Protein AF-A0A832U112-F1 (afdb_monomer)

Secondary structure (DSSP, 8-state):
-TT-HHHHHH-TTEEEEEEEEEEEETTEEEEEEEEEE-GGG--SHHHHHHHHHHHHHHHHHHH-STTEEEEE-TT--TTT-

Solvent-accessible surface area (backbone atoms only — not comparable to full-atom values): 4888 Å² total; per-residue (Å²): 111,80,83,32,73,73,46,33,71,77,41,64,33,59,36,89,56,67,49,79,46,78,50,72,60,93,74,47,30,40,37,41,33,44,64,44,67,37,64,96,67,41,94,46,72,67,52,47,51,53,50,52,51,52,53,50,50,52,47,32,75,73,73,49,54,88,55,41,48,78,43,67,51,84,84,68,50,80,92,81,105

Nearest PDB structures (foldseek):
  7p8m-assembly1_A  TM=9.095E-01  e=1.716E-06  Methanocaldococcus jannaschii DSM 2661
  4hpv-assembly1_B-2  TM=9.395E-01  e=7.024E-06  Saccharolobus solfataricus P2
  4k0b-assembly1_B-2  TM=8.941E-01  e=3.590E-06  Saccharolobus solfataricus P2
  7p82-assembly1_C  TM=8.304E-01  e=1.835E-06  Methanocaldococcus jannaschii DSM 2661
  4ws9-assembly3_I  TM=9.356E-01  e=1.798E-05  Saccharolobus solfataricus P2

Mean predicted aligned error: 3.67 Å

Foldseek 3Di:
DLQDPVNCVVVVQFDNDKDWDWDDDPLAIEIEMETHTDCVRAPDLVSVVVSQVVVLVVCCVVPNDVRYHYHYPPVDDSVVD

Sequence (81 aa):
FLNSDKLNKQYPAIGRDIKVMGARIRDNTTITIALATVDKYVENIKEYITFKEQITEMLKDKFGSCDIDYYVNTADDVERG

Structure (mmCIF, N/CA/C/O backbone):
data_AF-A0A832U112-F1
#
_entry.id   AF-A0A832U112-F1
#
loop_
_atom_site.group_PDB
_atom_site.id
_atom_site.type_symbol
_atom_site.label_atom_id
_atom_site.label_alt_id
_atom_site.label_comp_id
_atom_site.label_asym_id
_atom_site.label_entity_id
_atom_site.label_seq_id
_atom_site.pdbx_PDB_ins_code
_ato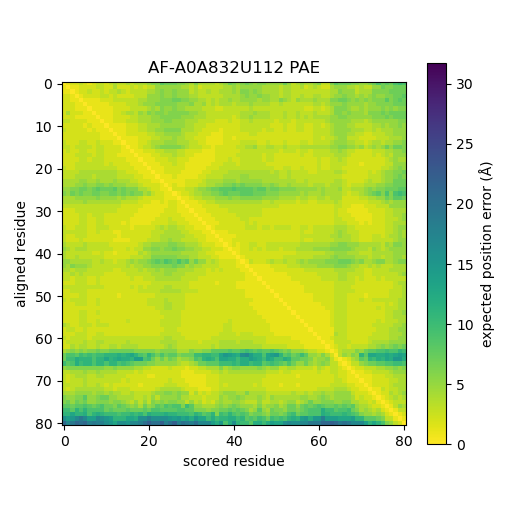m_site.Cartn_x
_atom_site.Cartn_y
_atom_site.Cartn_z
_atom_site.occupancy
_atom_site.B_iso_or_equiv
_atom_site.auth_seq_id
_atom_site.auth_comp_id
_atom_site.auth_asym_id
_atom_site.auth_atom_id
_atom_site.pdbx_PDB_model_num
ATOM 1 N N . PHE A 1 1 ? -4.052 11.046 0.144 1.00 90.44 1 PHE A N 1
ATOM 2 C CA . PHE A 1 1 ? -2.725 10.579 0.598 1.00 90.44 1 PHE A CA 1
ATOM 3 C C . PHE A 1 1 ? -2.027 9.784 -0.498 1.00 90.44 1 PHE A C 1
ATOM 5 O O . PHE A 1 1 ? -1.046 10.293 -1.027 1.00 90.44 1 PHE A O 1
ATOM 12 N 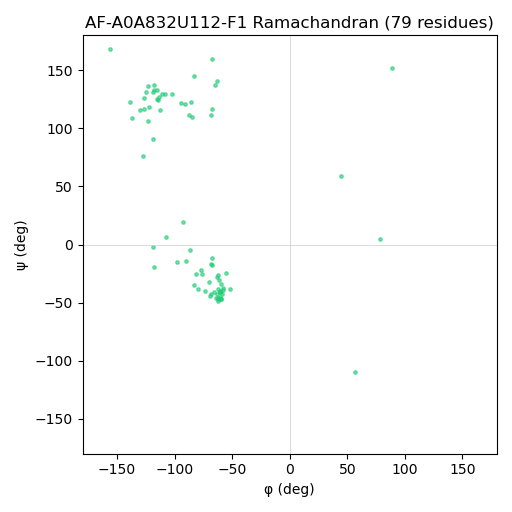N . LEU A 1 2 ? -2.575 8.626 -0.899 1.00 88.69 2 LEU A N 1
ATOM 13 C CA . LEU A 1 2 ? -1.953 7.751 -1.902 1.00 88.69 2 LEU A CA 1
ATOM 14 C C . LEU A 1 2 ? -1.705 8.427 -3.259 1.00 88.69 2 LEU A C 1
ATOM 16 O O . LEU A 1 2 ? -0.651 8.234 -3.831 1.00 88.69 2 LEU A O 1
ATOM 20 N N . ASN A 1 3 ? -2.610 9.299 -3.718 1.00 90.12 3 ASN A N 1
ATOM 21 C CA . ASN A 1 3 ? -2.461 9.998 -5.004 1.00 90.12 3 ASN A CA 1
ATOM 22 C C . ASN A 1 3 ? -1.768 11.378 -4.911 1.00 90.12 3 ASN A C 1
ATOM 24 O O . ASN A 1 3 ? -1.967 12.242 -5.766 1.00 90.12 3 ASN A O 1
ATOM 28 N N . SER A 1 4 ? -1.035 11.644 -3.824 1.00 91.50 4 SER A N 1
ATOM 29 C CA . SER A 1 4 ? -0.356 12.935 -3.637 1.00 91.50 4 SER A CA 1
ATOM 30 C C . SER A 1 4 ? 0.985 12.972 -4.365 1.00 91.50 4 SER A C 1
ATOM 32 O O . SER A 1 4 ? 1.717 11.987 -4.366 1.00 91.50 4 SER A O 1
ATOM 34 N N . ASP A 1 5 ? 1.362 14.132 -4.907 1.00 89.88 5 ASP A N 1
ATOM 35 C CA . ASP A 1 5 ? 2.620 14.279 -5.657 1.00 89.88 5 ASP A CA 1
ATOM 36 C C . ASP A 1 5 ? 3.855 13.939 -4.818 1.00 89.88 5 ASP A C 1
ATOM 38 O O . ASP A 1 5 ? 4.837 13.402 -5.326 1.00 89.88 5 ASP A O 1
ATOM 42 N N . LYS A 1 6 ? 3.810 14.229 -3.513 1.00 92.06 6 LYS A N 1
ATOM 43 C CA . LYS A 1 6 ? 4.883 13.868 -2.582 1.00 92.06 6 LYS A CA 1
ATOM 44 C C . LYS A 1 6 ? 5.055 12.352 -2.501 1.00 92.06 6 LYS A C 1
ATOM 46 O O . LYS A 1 6 ? 6.187 11.881 -2.548 1.00 92.06 6 LYS A O 1
ATOM 51 N N . LEU A 1 7 ? 3.953 11.613 -2.371 1.00 90.38 7 LEU A N 1
ATOM 52 C CA . LEU A 1 7 ? 4.011 10.166 -2.218 1.00 90.38 7 LEU A CA 1
ATOM 53 C C . LEU A 1 7 ? 4.366 9.484 -3.537 1.00 90.38 7 LEU A C 1
ATOM 55 O O . LEU A 1 7 ? 5.227 8.618 -3.535 1.00 90.38 7 LEU A O 1
ATOM 59 N N . ASN A 1 8 ? 3.822 9.945 -4.663 1.00 87.62 8 ASN A N 1
ATOM 60 C CA . ASN A 1 8 ? 4.152 9.397 -5.981 1.00 87.62 8 ASN A CA 1
ATOM 61 C C . ASN A 1 8 ? 5.633 9.599 -6.347 1.00 87.62 8 ASN A C 1
ATOM 63 O O . ASN A 1 8 ? 6.201 8.790 -7.070 1.00 87.62 8 ASN A O 1
ATOM 67 N N . LYS A 1 9 ? 6.295 10.647 -5.833 1.00 90.12 9 LYS A N 1
ATOM 68 C CA . LYS A 1 9 ? 7.754 10.812 -5.984 1.00 90.12 9 LYS A CA 1
ATOM 69 C C . LYS A 1 9 ? 8.561 9.799 -5.170 1.00 90.12 9 LYS A C 1
ATOM 71 O O . LYS A 1 9 ? 9.658 9.447 -5.581 1.00 90.12 9 LYS A O 1
ATOM 76 N N . GLN A 1 10 ? 8.048 9.378 -4.014 1.00 90.94 10 GLN A N 1
ATOM 77 C CA . GLN A 1 10 ? 8.694 8.380 -3.155 1.00 90.94 10 GLN A CA 1
ATOM 78 C C . GLN A 1 10 ? 8.380 6.947 -3.607 1.00 90.94 10 GLN A C 1
ATOM 80 O O . GLN A 1 10 ? 9.245 6.084 -3.533 1.00 90.94 10 GLN A O 1
ATOM 85 N N . TYR A 1 11 ? 7.167 6.723 -4.112 1.00 92.31 11 TYR A N 1
ATOM 86 C CA . TYR A 1 11 ? 6.635 5.441 -4.562 1.00 92.31 11 TYR A CA 1
ATOM 87 C C . TYR A 1 11 ? 6.098 5.590 -5.994 1.00 92.31 11 TYR A C 1
ATOM 89 O O . TYR A 1 11 ? 4.885 5.685 -6.195 1.00 92.31 11 TYR A O 1
ATOM 97 N N . PRO A 1 12 ? 6.984 5.635 -7.005 1.00 93.12 12 PRO A N 1
ATOM 98 C CA . PRO A 1 12 ? 6.588 5.875 -8.395 1.00 93.12 12 PRO A CA 1
ATOM 99 C C . PRO A 1 12 ? 5.766 4.728 -8.998 1.00 93.12 12 PRO A C 1
ATOM 101 O O . PRO A 1 12 ? 5.061 4.934 -9.983 1.00 93.12 12 PRO A O 1
ATOM 104 N N . ALA A 1 13 ? 5.809 3.544 -8.380 1.00 94.50 13 ALA A N 1
ATOM 105 C CA . ALA A 1 13 ? 4.974 2.404 -8.736 1.00 94.50 13 ALA A CA 1
ATOM 106 C C . ALA A 1 13 ? 3.478 2.618 -8.424 1.00 94.50 13 ALA A C 1
ATOM 108 O O . ALA A 1 13 ? 2.651 1.905 -8.986 1.00 94.50 13 ALA A O 1
ATOM 109 N N . ILE A 1 14 ? 3.102 3.599 -7.584 1.00 94.62 14 ILE A N 1
ATOM 110 C CA . ILE A 1 14 ? 1.691 3.930 -7.326 1.00 94.62 14 ILE A CA 1
ATOM 111 C C . ILE A 1 14 ? 1.061 4.530 -8.589 1.00 94.62 14 ILE A C 1
ATOM 113 O O . ILE A 1 14 ? 1.355 5.661 -8.987 1.00 94.62 14 ILE A O 1
ATOM 117 N N . GLY A 1 15 ? 0.144 3.781 -9.196 1.00 93.31 15 GLY A N 1
ATOM 118 C CA . GLY A 1 15 ? -0.691 4.255 -10.288 1.00 93.31 15 GLY A CA 1
ATOM 119 C C . GLY A 1 15 ? -1.679 5.330 -9.836 1.00 93.31 15 GLY A C 1
ATOM 120 O O . GLY A 1 15 ? -2.012 5.479 -8.662 1.00 93.31 15 GLY A O 1
ATOM 121 N N . ARG A 1 16 ? -2.167 6.111 -10.803 1.00 91.00 16 ARG A N 1
ATOM 122 C CA . ARG A 1 16 ? -3.134 7.189 -10.541 1.00 91.00 16 ARG A CA 1
ATOM 123 C C . ARG A 1 16 ? -4.555 6.671 -10.316 1.00 91.00 16 ARG A C 1
ATOM 125 O O . ARG A 1 16 ? -5.349 7.397 -9.718 1.00 91.00 16 ARG A O 1
ATOM 132 N N . ASP A 1 17 ? -4.854 5.464 -10.800 1.00 94.12 17 ASP A N 1
ATOM 133 C CA . ASP A 1 17 ? -6.134 4.789 -10.590 1.00 94.12 17 ASP A CA 1
ATOM 134 C C . ASP A 1 17 ? -6.121 4.047 -9.250 1.00 94.12 17 ASP A C 1
ATOM 136 O O . ASP A 1 17 ? -5.380 3.081 -9.047 1.00 94.12 17 ASP A O 1
ATOM 140 N N . ILE A 1 18 ? -6.901 4.579 -8.311 1.00 94.75 18 ILE A N 1
ATOM 141 C CA . ILE A 1 18 ? -6.990 4.096 -6.939 1.00 94.75 18 ILE A CA 1
ATOM 142 C C . ILE A 1 18 ? -8.456 4.133 -6.527 1.00 94.75 18 ILE A C 1
ATOM 144 O O . ILE A 1 18 ? -9.081 5.197 -6.495 1.00 94.75 18 ILE A O 1
ATOM 148 N N . LYS A 1 19 ? -8.984 2.981 -6.124 1.00 95.12 19 LYS A N 1
ATOM 149 C CA . LYS A 1 19 ? -10.318 2.840 -5.546 1.00 95.12 19 LYS A CA 1
ATOM 150 C C . LYS A 1 19 ? -10.188 2.385 -4.102 1.00 95.12 19 LYS A C 1
ATOM 152 O O . LYS A 1 19 ? -9.592 1.352 -3.821 1.00 95.12 19 LYS A O 1
ATOM 157 N N . VAL A 1 20 ? -10.789 3.143 -3.191 1.00 95.44 20 VAL A N 1
ATOM 158 C CA . VAL A 1 20 ? -10.821 2.824 -1.761 1.00 95.44 20 VAL A CA 1
ATOM 159 C C . VAL A 1 20 ? -12.258 2.520 -1.364 1.00 95.44 20 VAL A C 1
ATOM 161 O O . VAL A 1 20 ? -13.159 3.314 -1.625 1.00 95.44 20 VAL A O 1
ATOM 164 N N . MET A 1 21 ? -12.470 1.369 -0.740 1.00 95.94 21 MET A N 1
ATOM 165 C CA . MET A 1 21 ? -13.731 0.969 -0.131 1.00 95.94 21 MET A CA 1
ATOM 166 C C . MET A 1 21 ? -13.520 0.844 1.375 1.00 95.94 21 MET A C 1
ATOM 168 O O . MET A 1 21 ? -12.552 0.229 1.809 1.00 95.94 21 MET A O 1
ATOM 172 N N . GLY A 1 22 ? -14.429 1.411 2.163 1.00 95.12 22 GLY A N 1
ATOM 173 C CA . GLY A 1 22 ? -14.476 1.203 3.604 1.00 95.12 22 GLY A CA 1
ATOM 174 C C . GLY A 1 22 ? -15.796 0.563 4.005 1.00 95.12 22 GLY A C 1
ATOM 175 O O . GLY A 1 22 ? -16.856 1.039 3.600 1.00 95.12 22 GLY A O 1
ATOM 176 N N . ALA A 1 23 ? -15.731 -0.493 4.806 1.00 94.69 23 ALA A N 1
ATOM 177 C CA . ALA A 1 23 ? -16.878 -1.121 5.444 1.00 94.69 23 ALA A CA 1
ATOM 178 C C . ALA A 1 23 ? -16.652 -1.134 6.955 1.00 94.69 23 ALA A C 1
ATOM 180 O O . ALA A 1 23 ? -15.561 -1.446 7.418 1.00 94.69 23 ALA A O 1
ATOM 181 N N . ARG A 1 24 ? -17.675 -0.794 7.739 1.00 94.69 24 ARG A N 1
ATOM 182 C CA . ARG A 1 24 ? -17.604 -0.838 9.201 1.00 94.69 24 ARG A CA 1
ATOM 183 C C . ARG A 1 24 ? -18.760 -1.656 9.746 1.00 94.69 24 ARG A C 1
ATOM 185 O O . ARG A 1 24 ? -19.916 -1.363 9.449 1.00 94.69 24 ARG A O 1
ATOM 192 N N . ILE A 1 25 ? -18.445 -2.651 10.568 1.00 93.06 25 ILE A N 1
ATOM 193 C CA . ILE A 1 25 ? -19.423 -3.474 11.277 1.00 93.06 25 ILE A CA 1
ATOM 194 C C . ILE A 1 25 ? -19.116 -3.367 12.767 1.00 93.06 25 ILE A C 1
ATOM 196 O O . ILE A 1 25 ? -18.157 -3.957 13.259 1.00 93.06 25 ILE A O 1
ATOM 200 N N . ARG A 1 26 ? -19.961 -2.618 13.488 1.00 92.31 26 ARG A N 1
ATOM 201 C CA . ARG A 1 26 ? -19.747 -2.254 14.899 1.00 92.31 26 ARG A CA 1
ATOM 202 C C . ARG A 1 26 ? -18.405 -1.534 15.076 1.00 92.31 26 ARG A C 1
ATOM 204 O O . ARG A 1 26 ? -18.272 -0.401 14.607 1.00 92.31 26 ARG A O 1
ATOM 211 N N . ASP A 1 27 ? -17.442 -2.194 15.707 1.00 89.62 27 ASP A N 1
ATOM 212 C CA . ASP A 1 27 ? -16.119 -1.656 16.016 1.00 89.62 27 ASP A CA 1
ATOM 213 C C . ASP A 1 27 ? -15.064 -2.082 14.992 1.00 89.62 27 ASP A C 1
ATOM 215 O O . ASP A 1 27 ? -14.040 -1.422 14.870 1.00 89.62 27 ASP A O 1
ATOM 219 N N . ASN A 1 28 ? -15.356 -3.088 14.162 1.00 89.94 28 ASN A N 1
ATOM 220 C CA . ASN A 1 28 ? -14.425 -3.568 13.149 1.00 89.94 28 ASN A CA 1
ATOM 221 C C . ASN A 1 28 ? -14.565 -2.739 11.873 1.00 89.94 28 ASN A C 1
ATOM 223 O O . ASN A 1 28 ? -15.651 -2.662 11.283 1.00 89.94 28 ASN A O 1
ATOM 227 N N . THR A 1 29 ? -13.463 -2.139 11.432 1.00 94.44 29 THR A N 1
ATOM 228 C CA . THR A 1 29 ? -13.390 -1.396 10.173 1.00 94.44 29 THR A CA 1
ATOM 229 C C . THR A 1 29 ? -12.515 -2.149 9.183 1.00 94.44 29 THR A C 1
ATOM 231 O O . THR A 1 29 ? -11.384 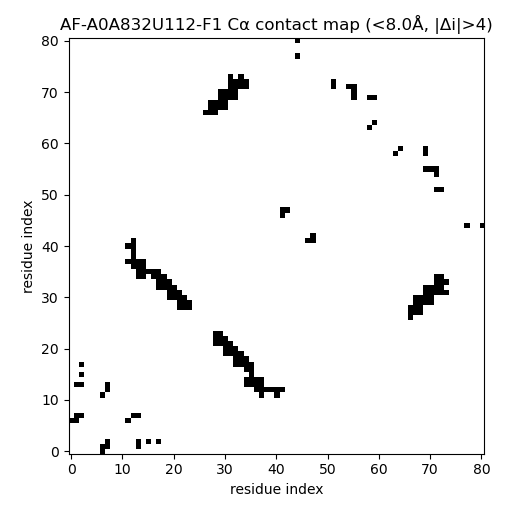-2.502 9.479 1.00 94.44 29 THR A O 1
ATOM 234 N N . THR A 1 30 ? -13.016 -2.357 7.974 1.00 94.88 30 THR A N 1
ATOM 235 C CA . THR A 1 30 ? -12.281 -2.962 6.869 1.00 94.88 30 THR A CA 1
ATOM 236 C C . THR A 1 30 ? -12.098 -1.933 5.769 1.00 94.88 30 THR A C 1
ATOM 238 O O . THR A 1 30 ? -13.071 -1.376 5.261 1.00 94.88 30 THR A O 1
ATOM 241 N N . ILE A 1 31 ? -10.851 -1.696 5.380 1.00 95.56 31 ILE A N 1
ATOM 242 C CA . ILE A 1 31 ? -10.478 -0.825 4.273 1.00 95.56 31 ILE A CA 1
ATOM 243 C C . ILE A 1 31 ? -9.879 -1.688 3.167 1.00 95.56 31 ILE A C 1
ATOM 245 O O . ILE A 1 31 ? -8.826 -2.295 3.334 1.00 95.56 31 ILE A O 1
ATOM 249 N N . THR A 1 32 ? -10.539 -1.732 2.015 1.00 95.56 32 THR A N 1
ATOM 250 C CA . THR A 1 32 ? -10.049 -2.423 0.819 1.00 95.56 32 THR A CA 1
ATOM 251 C C . THR A 1 32 ? -9.630 -1.405 -0.228 1.00 95.56 32 THR A C 1
ATOM 253 O O . THR A 1 32 ? -10.388 -0.497 -0.570 1.00 95.56 32 THR A O 1
ATOM 256 N N . ILE A 1 33 ? -8.424 -1.557 -0.756 1.00 95.81 33 ILE A N 1
ATOM 257 C CA . ILE A 1 33 ? -7.814 -0.636 -1.706 1.00 95.81 33 ILE A CA 1
ATOM 258 C C . ILE A 1 33 ? -7.468 -1.422 -2.962 1.00 95.81 33 ILE A C 1
ATOM 260 O O . ILE A 1 33 ? -6.671 -2.353 -2.918 1.00 95.81 33 ILE A O 1
ATOM 264 N N . ALA A 1 34 ? -8.070 -1.033 -4.080 1.00 95.44 34 ALA A N 1
ATOM 265 C CA . ALA A 1 34 ? -7.595 -1.420 -5.397 1.00 95.44 34 ALA A CA 1
ATOM 266 C C . ALA A 1 34 ? -6.686 -0.303 -5.912 1.00 95.44 34 ALA A C 1
ATOM 268 O O . ALA A 1 34 ? -7.099 0.857 -5.982 1.00 95.44 34 ALA A O 1
ATOM 269 N N . LEU A 1 35 ? -5.446 -0.649 -6.223 1.00 94.81 35 LEU A N 1
ATOM 270 C CA . LEU A 1 35 ? -4.390 0.266 -6.618 1.00 94.81 35 LEU A CA 1
ATOM 271 C C . LEU A 1 35 ? -3.744 -0.262 -7.894 1.00 94.81 35 LEU A C 1
ATOM 273 O O . LEU A 1 35 ? -3.125 -1.328 -7.893 1.00 94.81 35 LEU A O 1
ATOM 277 N N . ALA A 1 36 ? -3.883 0.497 -8.979 1.00 93.81 36 ALA A N 1
ATOM 278 C CA . ALA A 1 36 ? -3.121 0.235 -10.188 1.00 93.81 36 ALA A CA 1
ATOM 279 C C . ALA A 1 36 ? -1.627 0.409 -9.892 1.00 93.81 36 ALA A C 1
ATOM 281 O O . ALA A 1 36 ? -1.232 1.330 -9.175 1.00 93.81 36 ALA A O 1
ATOM 282 N N . THR A 1 37 ? -0.801 -0.464 -10.462 1.00 93.75 37 THR A N 1
ATOM 283 C CA . THR A 1 37 ? 0.654 -0.431 -10.273 1.00 93.75 37 THR A CA 1
ATOM 284 C C . THR A 1 37 ? 1.324 -0.184 -11.614 1.00 93.75 37 THR A C 1
ATOM 286 O O . THR A 1 37 ? 0.888 -0.716 -12.632 1.00 93.75 37 THR A O 1
ATOM 289 N N . VAL A 1 38 ? 2.340 0.675 -11.636 1.00 93.94 38 VAL A N 1
ATOM 290 C CA . VAL A 1 38 ? 3.048 1.042 -12.867 1.00 93.94 38 VAL A CA 1
ATOM 291 C C . VAL A 1 38 ? 4.183 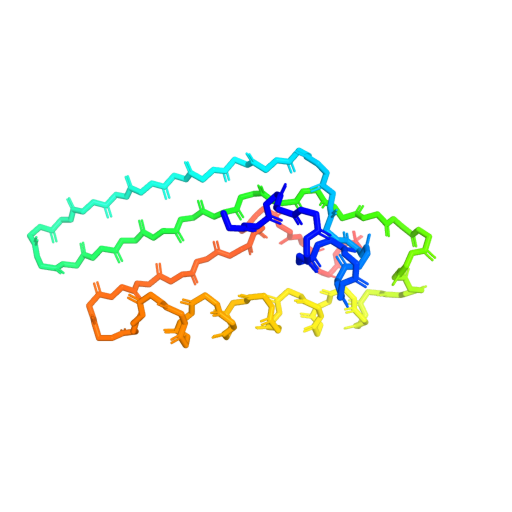0.046 -13.108 1.00 93.94 38 VAL A C 1
ATOM 293 O O . VAL A 1 38 ? 5.171 0.048 -12.373 1.00 93.94 38 VAL A O 1
ATOM 296 N N . ASP A 1 39 ? 4.041 -0.769 -14.153 1.00 92.38 39 ASP A N 1
ATOM 297 C CA . ASP A 1 39 ? 4.957 -1.857 -14.537 1.00 92.38 39 ASP A CA 1
ATOM 298 C C . ASP A 1 39 ? 6.429 -1.426 -14.647 1.00 92.38 39 ASP A C 1
ATOM 300 O O . ASP A 1 39 ? 7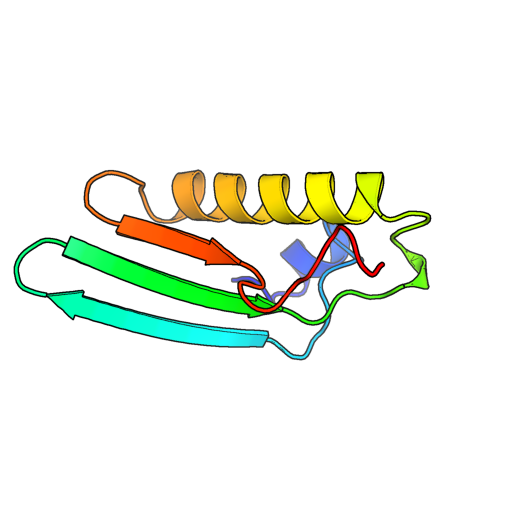.324 -2.125 -14.191 1.00 92.38 39 ASP A O 1
ATOM 304 N N . LYS A 1 40 ? 6.693 -0.222 -15.160 1.00 94.88 40 LYS A N 1
ATOM 305 C CA . LYS A 1 40 ? 8.039 0.341 -15.327 1.00 94.88 40 LYS A CA 1
ATOM 306 C C . LYS A 1 40 ? 8.856 0.388 -14.027 1.00 94.88 40 LYS A C 1
ATOM 308 O O . LYS A 1 40 ? 10.080 0.466 -14.093 1.00 94.88 40 LYS A O 1
ATOM 313 N N . TYR A 1 41 ? 8.198 0.419 -12.869 1.00 93.00 41 TYR A N 1
ATOM 314 C CA . TYR A 1 41 ? 8.844 0.543 -11.560 1.00 93.00 41 TYR A CA 1
ATOM 315 C C . TYR A 1 41 ? 8.814 -0.751 -10.738 1.00 93.00 41 TYR A C 1
ATOM 317 O O . TYR A 1 41 ? 9.186 -0.713 -9.567 1.00 93.00 41 TYR A O 1
ATOM 325 N N . VAL A 1 42 ? 8.353 -1.862 -11.320 1.00 92.50 42 VAL A N 1
ATOM 326 C CA . VAL A 1 42 ? 8.254 -3.168 -10.661 1.00 92.50 42 VAL A CA 1
ATOM 327 C C . VAL A 1 42 ? 8.737 -4.239 -11.635 1.00 92.50 42 VAL A C 1
ATOM 329 O O . VAL A 1 42 ? 8.067 -4.536 -12.619 1.00 92.50 42 VAL A O 1
ATOM 332 N N . GLU A 1 43 ? 9.904 -4.827 -11.380 1.00 91.38 43 GLU A N 1
ATOM 333 C CA . GLU A 1 43 ? 10.563 -5.709 -12.353 1.00 91.38 43 GLU A CA 1
ATOM 334 C C . GLU A 1 43 ? 9.997 -7.134 -12.350 1.00 91.38 43 GLU A C 1
ATOM 336 O O . GLU A 1 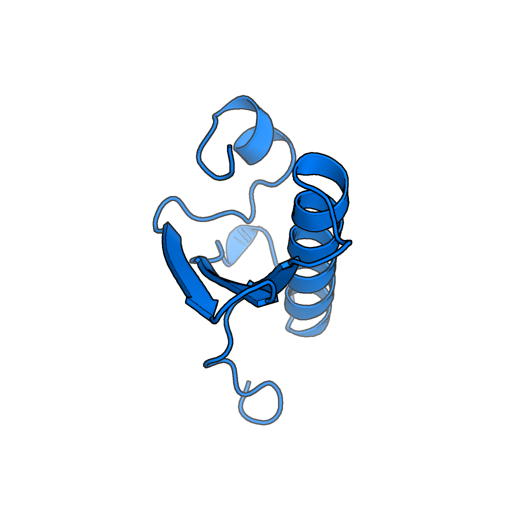43 ? 10.111 -7.863 -13.336 1.00 91.38 43 GLU A O 1
ATOM 341 N N . ASN A 1 44 ? 9.419 -7.568 -11.228 1.00 92.00 44 ASN A N 1
ATOM 342 C CA . ASN A 1 44 ? 8.950 -8.937 -11.049 1.00 92.00 44 ASN A CA 1
ATOM 343 C C . ASN A 1 44 ? 7.854 -9.052 -9.976 1.00 92.00 44 ASN A C 1
ATOM 345 O O . ASN A 1 44 ? 7.617 -8.145 -9.179 1.00 92.00 44 ASN A O 1
ATOM 349 N N . ILE A 1 45 ? 7.211 -10.221 -9.920 1.00 91.25 45 ILE A N 1
ATOM 350 C CA . ILE A 1 45 ? 6.113 -10.493 -8.984 1.00 91.25 45 ILE A CA 1
ATOM 351 C C . ILE A 1 45 ? 6.530 -10.392 -7.509 1.00 91.25 45 ILE A C 1
ATOM 353 O O . ILE A 1 45 ? 5.726 -10.002 -6.668 1.00 91.25 45 ILE A O 1
ATOM 357 N N . LYS A 1 46 ? 7.791 -10.697 -7.167 1.00 92.62 46 LYS A N 1
ATOM 358 C CA . LYS A 1 46 ? 8.263 -10.582 -5.779 1.00 92.62 46 LYS A CA 1
ATOM 359 C C . LYS A 1 46 ? 8.336 -9.120 -5.359 1.00 92.62 46 LYS A C 1
ATOM 361 O O . LYS A 1 46 ? 7.857 -8.783 -4.283 1.00 92.62 46 LYS A O 1
ATOM 366 N N . GLU A 1 47 ? 8.864 -8.257 -6.224 1.00 93.44 47 GLU A N 1
ATOM 367 C CA . GLU A 1 47 ? 8.856 -6.810 -6.001 1.00 93.44 47 GLU A CA 1
ATOM 368 C C . GLU A 1 47 ? 7.439 -6.260 -5.889 1.00 93.44 47 GLU A C 1
ATOM 370 O O . GLU A 1 47 ? 7.181 -5.444 -5.009 1.00 93.44 47 GLU A O 1
ATOM 375 N N . TYR A 1 48 ? 6.507 -6.747 -6.712 1.00 93.69 48 TYR A N 1
ATOM 376 C CA . TYR A 1 48 ? 5.098 -6.375 -6.610 1.00 93.69 48 TYR A CA 1
ATOM 377 C C . TYR A 1 48 ? 4.500 -6.733 -5.239 1.00 93.69 48 TYR A C 1
ATOM 379 O O . TYR A 1 48 ? 3.851 -5.900 -4.604 1.00 93.69 48 TYR A O 1
ATOM 387 N N . ILE A 1 49 ? 4.749 -7.953 -4.751 1.00 93.00 49 ILE A N 1
ATOM 388 C CA . ILE A 1 49 ? 4.269 -8.407 -3.438 1.00 93.00 49 ILE A CA 1
ATOM 389 C C . ILE A 1 49 ? 4.878 -7.554 -2.323 1.00 93.00 49 ILE A C 1
ATOM 391 O O . ILE A 1 49 ? 4.142 -7.029 -1.490 1.00 93.00 49 ILE A O 1
ATOM 395 N N . THR A 1 50 ? 6.198 -7.346 -2.337 1.00 94.12 50 THR A N 1
ATOM 396 C CA . THR A 1 50 ? 6.879 -6.498 -1.348 1.00 94.12 50 THR A CA 1
ATOM 397 C C . THR A 1 50 ? 6.368 -5.060 -1.393 1.00 94.12 50 THR A C 1
ATOM 399 O O . THR A 1 50 ? 6.144 -4.447 -0.352 1.00 94.12 50 THR A O 1
ATOM 402 N N . PHE A 1 51 ? 6.128 -4.512 -2.583 1.00 93.69 51 PHE A N 1
ATOM 403 C CA . PHE A 1 51 ? 5.531 -3.192 -2.744 1.00 93.69 51 PHE A CA 1
ATOM 404 C C . PHE A 1 51 ? 4.131 -3.131 -2.115 1.00 93.69 51 PHE A C 1
ATOM 406 O O . PHE A 1 51 ? 3.828 -2.209 -1.357 1.00 93.69 51 PHE A O 1
ATOM 413 N N . LYS A 1 52 ? 3.290 -4.142 -2.352 1.00 93.88 52 LYS A N 1
ATOM 414 C CA . LYS A 1 52 ? 1.951 -4.245 -1.756 1.00 93.88 52 LYS A CA 1
ATOM 415 C C . LYS A 1 52 ? 1.994 -4.298 -0.224 1.00 93.88 52 LYS A C 1
ATOM 417 O O . LYS A 1 52 ? 1.193 -3.633 0.440 1.00 93.88 52 LYS A O 1
ATOM 422 N N . GLU A 1 53 ? 2.944 -5.037 0.341 1.00 93.75 53 GLU A N 1
ATOM 423 C CA . GLU A 1 53 ? 3.189 -5.092 1.787 1.00 93.75 53 GLU A CA 1
ATOM 424 C C .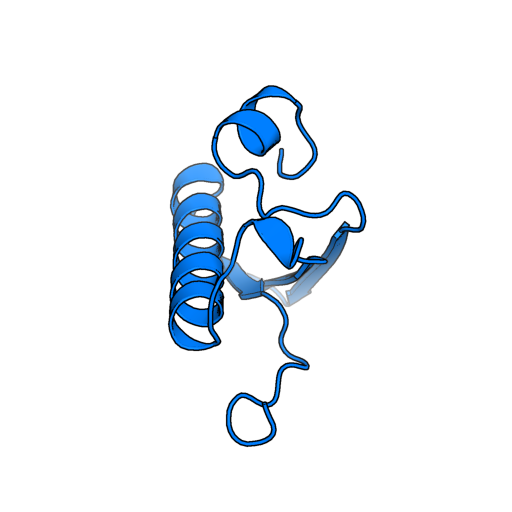 GLU A 1 53 ? 3.629 -3.729 2.337 1.00 93.75 53 GLU A C 1
ATOM 426 O O . GLU A 1 53 ? 3.055 -3.251 3.313 1.00 93.75 53 GLU A O 1
ATOM 431 N N . GLN A 1 54 ? 4.565 -3.047 1.668 1.00 94.31 54 GLN A N 1
ATOM 432 C CA . GLN A 1 54 ? 5.020 -1.707 2.059 1.00 94.31 54 GLN A CA 1
ATOM 433 C C . GLN A 1 54 ? 3.881 -0.683 2.076 1.00 94.31 54 GLN A C 1
ATOM 435 O O . GLN A 1 54 ? 3.785 0.118 3.007 1.00 94.31 54 GLN A O 1
ATOM 440 N N . ILE A 1 55 ? 2.999 -0.703 1.071 1.00 93.50 55 ILE A N 1
ATOM 441 C CA . ILE A 1 55 ? 1.816 0.167 1.048 1.00 93.50 55 ILE A CA 1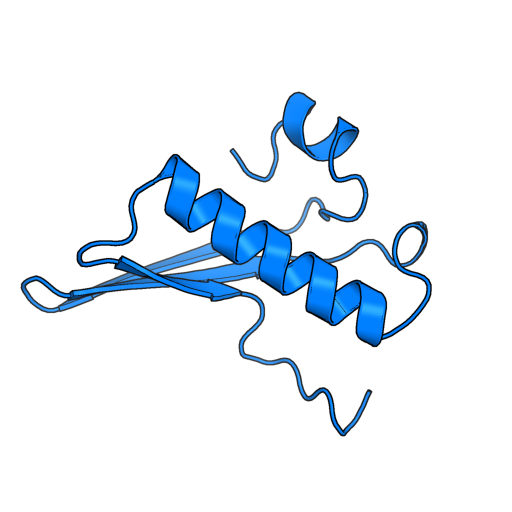
ATOM 442 C C . ILE A 1 55 ? 0.885 -0.163 2.217 1.00 93.50 55 ILE A C 1
ATOM 444 O O . ILE A 1 55 ? 0.380 0.748 2.871 1.00 93.50 55 ILE A O 1
ATOM 448 N N . THR A 1 56 ? 0.678 -1.447 2.505 1.00 93.62 56 THR A N 1
ATOM 449 C CA . THR A 1 56 ? -0.184 -1.888 3.608 1.00 93.62 56 THR A CA 1
ATOM 450 C C . THR A 1 56 ? 0.354 -1.415 4.962 1.00 93.62 56 THR A C 1
ATOM 452 O O . THR A 1 56 ? -0.396 -0.829 5.743 1.00 93.62 56 THR A O 1
ATOM 455 N N . GLU A 1 57 ? 1.651 -1.587 5.221 1.00 93.69 57 GLU A N 1
ATOM 456 C CA . GLU A 1 57 ? 2.293 -1.118 6.456 1.00 93.69 57 GLU A CA 1
ATOM 457 C C . GLU A 1 57 ? 2.296 0.412 6.560 1.00 93.69 57 GLU A C 1
ATOM 459 O O . GLU A 1 57 ? 1.937 0.964 7.595 1.00 93.69 57 GLU A O 1
ATOM 464 N N . MET A 1 58 ? 2.560 1.126 5.463 1.00 93.31 58 MET A N 1
ATOM 465 C CA . MET A 1 58 ? 2.476 2.590 5.437 1.00 93.31 58 MET A CA 1
ATOM 466 C C . MET A 1 58 ? 1.082 3.103 5.819 1.00 93.31 58 MET A C 1
ATOM 468 O O . MET A 1 58 ? 0.951 4.130 6.488 1.00 93.31 58 MET A O 1
ATOM 472 N N . LEU A 1 59 ? 0.025 2.424 5.368 1.00 92.75 59 LEU A N 1
ATOM 473 C CA . LEU A 1 59 ? -1.347 2.796 5.700 1.00 92.75 59 LEU A CA 1
ATOM 474 C C . LEU A 1 59 ? -1.649 2.552 7.178 1.00 92.75 59 LEU A C 1
ATOM 476 O O . LEU A 1 59 ? -2.219 3.438 7.816 1.00 92.75 59 LEU A O 1
ATOM 480 N N . LYS A 1 60 ? -1.211 1.414 7.728 1.00 92.94 60 LYS A N 1
ATOM 481 C CA . LYS A 1 60 ? -1.318 1.111 9.162 1.00 92.94 60 LYS A CA 1
ATOM 482 C C . LYS A 1 60 ? -0.579 2.141 10.013 1.00 92.94 60 LYS A C 1
ATOM 484 O O . LYS A 1 60 ? -1.166 2.681 10.946 1.00 92.94 60 LYS A O 1
ATOM 489 N N . ASP A 1 61 ? 0.655 2.484 9.651 1.00 92.81 61 ASP A N 1
ATOM 490 C CA . ASP A 1 61 ? 1.451 3.495 10.356 1.00 92.81 61 ASP A CA 1
ATOM 491 C C . ASP A 1 61 ? 0.795 4.878 10.304 1.00 92.81 61 ASP A C 1
ATOM 493 O O . ASP A 1 61 ? 0.835 5.649 11.265 1.00 92.81 61 ASP A O 1
ATOM 497 N N . LYS A 1 62 ? 0.184 5.222 9.165 1.00 91.62 62 LYS A N 1
ATOM 498 C CA . LYS A 1 62 ? -0.387 6.553 8.951 1.00 91.62 62 LYS A CA 1
ATOM 499 C C . LYS A 1 62 ? -1.754 6.738 9.602 1.00 91.62 62 LYS A C 1
ATOM 501 O O . LYS A 1 62 ? -2.054 7.849 10.048 1.00 91.62 62 LYS A O 1
ATOM 506 N N . PHE A 1 63 ? -2.588 5.704 9.577 1.00 90.06 63 PHE A N 1
ATOM 507 C CA . PHE A 1 63 ? -4.009 5.783 9.922 1.00 90.06 63 PHE A CA 1
ATOM 508 C C . PHE A 1 63 ? -4.398 4.911 11.124 1.00 90.06 63 PHE A C 1
ATOM 510 O O . PHE A 1 63 ? -5.541 4.980 11.568 1.00 90.06 63 PHE A O 1
ATOM 517 N N . GLY A 1 64 ? -3.449 4.166 11.692 1.00 88.38 64 GLY A N 1
ATOM 518 C CA . GLY A 1 64 ? -3.656 3.272 12.827 1.00 88.38 64 GLY A CA 1
ATOM 519 C C . GLY A 1 64 ? -4.074 1.866 12.395 1.00 88.38 64 GLY A C 1
ATOM 520 O O . GLY A 1 64 ? -4.682 1.686 11.340 1.00 88.38 64 GLY A O 1
ATOM 521 N N . SER A 1 65 ? -3.732 0.880 13.228 1.00 80.31 65 SER A N 1
ATOM 522 C CA . SER A 1 65 ? -3.989 -0.552 13.010 1.00 80.31 65 SER A CA 1
ATOM 523 C C . SER A 1 65 ? -4.892 -1.201 14.063 1.00 80.31 65 SER A C 1
ATOM 525 O O . SER A 1 65 ? -5.466 -2.252 13.793 1.00 80.31 65 SER A O 1
ATOM 527 N N . CYS A 1 66 ? -5.053 -0.601 15.246 1.00 72.44 66 CYS A N 1
ATOM 528 C CA . CYS A 1 66 ? -6.049 -1.064 16.212 1.00 72.44 66 CYS A CA 1
ATOM 529 C C . CYS A 1 66 ? -7.442 -0.783 15.629 1.00 72.44 66 CYS A C 1
ATOM 531 O O . CYS A 1 66 ? -7.772 0.373 15.377 1.00 72.44 66 CYS A O 1
ATOM 533 N N . ASP A 1 67 ? -8.220 -1.837 15.382 1.00 83.50 67 ASP A N 1
ATOM 534 C CA . ASP A 1 67 ? -9.606 -1.825 14.875 1.00 83.50 67 ASP A CA 1
ATOM 535 C C . ASP A 1 67 ? -9.795 -1.594 13.362 1.00 83.50 67 ASP A C 1
ATOM 537 O O . ASP A 1 67 ? -10.936 -1.513 12.885 1.00 83.50 67 ASP A O 1
ATOM 541 N N . ILE A 1 68 ? -8.702 -1.514 12.589 1.00 91.12 68 ILE A N 1
ATOM 542 C CA . ILE A 1 68 ? -8.757 -1.330 11.132 1.00 91.12 68 ILE A CA 1
ATOM 543 C C . ILE A 1 68 ? -7.946 -2.401 10.397 1.00 91.12 68 ILE A C 1
ATOM 545 O O . ILE A 1 68 ? -6.716 -2.429 10.463 1.00 91.12 68 ILE A O 1
ATOM 549 N N . ASP A 1 69 ? -8.643 -3.213 9.604 1.00 92.06 69 ASP A N 1
ATOM 550 C CA . ASP A 1 69 ? -8.049 -4.173 8.680 1.00 92.06 69 ASP A CA 1
ATOM 551 C C . ASP A 1 69 ? -7.842 -3.531 7.305 1.00 92.06 69 ASP A C 1
ATOM 553 O O . ASP A 1 69 ? -8.798 -3.089 6.660 1.00 92.06 69 ASP A O 1
ATOM 557 N N . TYR A 1 70 ? -6.596 -3.503 6.829 1.00 93.69 70 TYR A N 1
ATOM 558 C CA . TYR A 1 70 ? -6.251 -3.003 5.498 1.00 93.69 70 TYR A CA 1
ATOM 559 C C . TYR A 1 70 ? -5.998 -4.159 4.541 1.00 93.69 70 TYR A C 1
ATOM 561 O O . TYR A 1 70 ? -5.176 -5.034 4.809 1.00 93.69 70 TYR A O 1
ATOM 569 N N . TYR A 1 71 ? -6.648 -4.101 3.386 1.00 94.31 71 TYR A N 1
ATOM 570 C CA . TYR A 1 71 ? -6.445 -5.027 2.287 1.00 94.31 71 TYR A CA 1
ATOM 571 C C . TYR A 1 71 ? -6.102 -4.259 1.018 1.00 94.31 71 TYR A C 1
ATOM 573 O O . TYR A 1 71 ? -6.808 -3.324 0.645 1.00 94.31 71 TYR A O 1
ATOM 581 N N . VAL A 1 72 ? -5.048 -4.679 0.327 1.00 93.69 72 VAL A N 1
ATOM 582 C CA . VAL A 1 72 ? -4.633 -4.104 -0.955 1.00 93.69 72 VAL A CA 1
ATOM 583 C C . VAL A 1 72 ? -4.727 -5.190 -2.023 1.00 93.69 72 VAL A C 1
ATOM 585 O O . VAL A 1 72 ? -4.282 -6.309 -1.784 1.00 93.69 72 VAL A O 1
ATOM 588 N N . ASN A 1 73 ? -5.330 -4.867 -3.170 1.00 93.06 73 ASN A N 1
ATOM 589 C CA . ASN A 1 73 ? -5.445 -5.725 -4.357 1.00 93.06 73 ASN A CA 1
ATOM 590 C C . ASN A 1 73 ? -5.835 -7.180 -4.027 1.00 93.06 73 ASN A C 1
ATOM 592 O O . ASN A 1 73 ? -5.125 -8.136 -4.326 1.00 93.06 73 ASN A O 1
ATOM 596 N N . THR A 1 74 ? -6.991 -7.356 -3.383 1.00 90.00 74 THR A N 1
ATOM 597 C CA . THR A 1 74 ? -7.496 -8.675 -2.947 1.00 90.00 74 THR A CA 1
ATOM 598 C C . THR A 1 74 ? -7.889 -9.611 -4.087 1.00 90.00 74 THR A C 1
ATOM 600 O O . THR A 1 74 ? -8.139 -10.785 -3.839 1.00 90.00 74 THR A O 1
ATOM 603 N N . ALA A 1 75 ? -7.978 -9.097 -5.315 1.00 89.38 75 ALA A N 1
ATOM 604 C CA . ALA A 1 75 ? -8.279 -9.878 -6.509 1.00 89.38 75 ALA A CA 1
ATOM 605 C C . ALA A 1 75 ? -7.033 -10.512 -7.155 1.00 89.38 75 ALA A C 1
ATOM 607 O O . ALA A 1 75 ? -7.184 -11.241 -8.132 1.00 89.38 7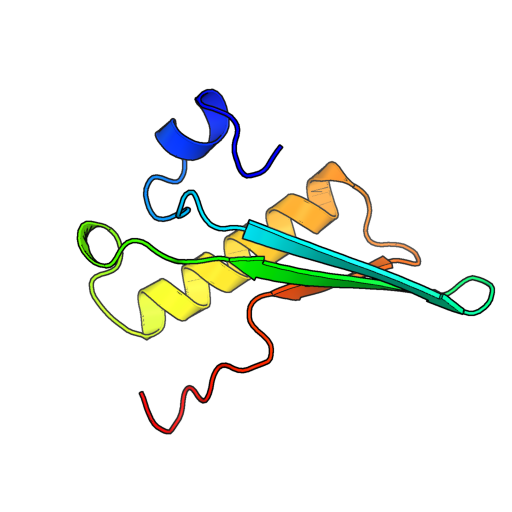5 ALA A O 1
ATOM 608 N N . ASP A 1 76 ? -5.829 -10.227 -6.646 1.00 88.44 76 ASP A N 1
ATOM 609 C CA . ASP A 1 76 ? -4.593 -10.804 -7.175 1.00 88.44 76 ASP A CA 1
ATOM 610 C C . ASP A 1 76 ? -4.552 -12.323 -6.967 1.00 88.44 76 ASP A C 1
ATOM 612 O O . ASP A 1 76 ? -4.827 -12.817 -5.872 1.00 88.44 76 ASP A O 1
ATOM 616 N N . ASP A 1 77 ? -4.106 -13.045 -7.993 1.00 88.44 77 ASP A N 1
ATOM 617 C CA . ASP A 1 77 ? -3.783 -14.469 -7.931 1.00 88.44 77 ASP A CA 1
ATOM 618 C C . ASP A 1 77 ? -2.296 -14.653 -8.257 1.00 88.44 77 ASP A C 1
ATOM 620 O O . ASP A 1 77 ? -1.894 -14.791 -9.411 1.00 88.44 77 ASP A O 1
ATOM 624 N N . VAL A 1 78 ? -1.470 -14.620 -7.209 1.00 81.69 78 VAL A N 1
ATOM 625 C CA . VAL A 1 78 ? -0.001 -14.670 -7.311 1.00 81.69 78 VAL A CA 1
ATOM 626 C C . VAL A 1 78 ? 0.493 -15.975 -7.947 1.00 81.69 78 VAL A C 1
ATOM 628 O O . VAL A 1 78 ? 1.565 -15.999 -8.546 1.00 81.69 78 VAL A O 1
ATOM 631 N N . GLU A 1 79 ? -0.270 -17.066 -7.839 1.00 80.38 79 GLU A N 1
ATOM 632 C CA . GLU A 1 79 ? 0.106 -18.349 -8.442 1.00 80.38 79 GLU A CA 1
ATOM 633 C C . GLU A 1 79 ? -0.127 -18.367 -9.956 1.00 80.38 79 GLU A C 1
ATOM 635 O O . GLU A 1 79 ? 0.541 -19.111 -10.678 1.00 80.38 79 GLU A O 1
ATOM 640 N N . ARG A 1 80 ? -1.054 -17.538 -10.448 1.00 77.06 80 ARG A N 1
ATOM 641 C CA . ARG A 1 80 ? -1.344 -17.395 -11.880 1.00 77.06 80 ARG A CA 1
ATOM 642 C C . ARG A 1 80 ? -0.516 -16.325 -12.590 1.00 77.06 80 ARG A C 1
ATOM 644 O O . ARG A 1 80 ? -0.453 -16.381 -13.820 1.00 77.06 80 ARG A O 1
ATOM 651 N N . GLY A 1 81 ? 0.160 -15.449 -11.844 1.00 57.38 81 GLY A N 1
ATOM 652 C CA . GLY A 1 81 ? 1.059 -14.412 -12.366 1.00 57.38 81 GLY A CA 1
ATOM 653 C C . GLY A 1 81 ? 0.524 -13.007 -12.158 1.00 57.38 81 GLY A C 1
ATOM 654 O O . GLY A 1 81 ? -0.522 -12.688 -12.763 1.00 57.38 81 GLY A O 1
#

pLDDT: mean 91.27, std 5.62, range [57.38, 95.94]

Radius of gyration: 13.14 Å; Cα contacts (8 Å, |Δi|>4): 97; chains: 1; bounding box: 30×33×32 Å